Protein AF-A0A3P6RQI9-F1 (afdb_monomer)

Solvent-accessible surface area (backbone atoms only — not comparable to full-atom values): 9177 Å² total; per-residue (Å²): 133,86,87,81,79,84,86,70,78,94,54,75,54,42,55,28,60,80,76,68,47,76,36,48,71,42,71,67,49,45,50,38,55,31,32,72,77,40,69,24,61,29,37,34,33,75,85,80,63,51,72,29,66,40,74,68,55,46,46,51,46,19,56,74,78,32,66,92,48,64,73,53,54,43,82,57,52,40,62,67,46,38,55,54,37,40,44,60,32,54,34,66,63,63,97,56,59,76,71,55,52,53,52,52,50,54,51,50,51,50,51,34,63,76,66,68,45,68,58,41,70,36,92,88,74,69,47,78,35,51,61,40,75,68,52,47,54,58,53,52,68,78,62,84,50,69,64,75,83,85,89,81,135

Foldseek 3Di:
DDDDFDFDDDDQWDAFQVPRDIFGPDPQRLQLVLCVVLVQFAKAAPPPRDGDNGPVVLQVCCCVPPVPCNPRIDGSGPVVSSVVSSCNGWPWDPVDDPVVVVVVLVVLLVVCVVVVPQWDADPPPRDTFGSDPVRVVVVVVVDTTTGYDDDDD

Nearest PDB structures (foldseek):
  1llm-assembly1_D  TM=5.159E-01  e=1.693E-01  Mus musculus

Sequence (153 aa):
MHHYYVFREPGPLLNCALCDNQVLSNDNAIHTHVNQHAEAGGFFCKLCGATETDKYRIYEHMRMKHPNNLELFEDRRDIVKLCNVIQECFPRVCPRAKKDMAKDFDSLLKLICDKKLNEVKCEKCDANVKATKTAMMKHAHSHPVYRQKIEEN

Secondary structure (DSSP, 8-state):
-----------SEEE-TTT--EEESSHHHHHHHHHHHHT---EEETTT--EESSHHHHHHHHHHH-TT-TT-EEE---HHHHHHHHHHHS-B--SS-HHHHHHHHHHHHHHHHHTT-SEEE-TTT--EEESSHHHHHHHHTT---B-------

pLDDT: mean 75.15, std 19.4, range [26.19, 97.12]

InterPro domains:
  IPR013087 Zinc finger C2H2-type [SM00355] (14-37)
  IPR013087 Zinc finger C2H2-type [SM00355] (43-66)
  IPR013087 Zinc finger C2H2-type [SM00355] (120-143)

Radius of gyration: 21.3 Å; Cα contacts (8 Å, |Δi|>4): 168; chains: 1; bounding box: 47×44×54 Å

Mean predicted aligned error: 14.9 Å

Organism: Cylicostephanus goldi (NCBI:txid71465)

Structure (mmCIF, N/CA/C/O backbone):
data_AF-A0A3P6RQI9-F1
#
_entry.id   AF-A0A3P6RQI9-F1
#
loop_
_atom_site.group_PDB
_atom_site.id
_atom_site.type_symbol
_atom_site.label_atom_id
_atom_site.label_alt_id
_atom_site.label_comp_id
_atom_site.label_asym_id
_atom_site.label_entity_id
_atom_site.label_seq_id
_atom_site.pdbx_PDB_ins_code
_atom_site.Cartn_x
_atom_site.Cartn_y
_atom_site.Cartn_z
_atom_site.occupancy
_atom_site.B_iso_or_equiv
_atom_site.auth_seq_id
_atom_site.auth_comp_id
_atom_site.auth_asym_id
_atom_site.auth_atom_id
_atom_site.pdbx_PDB_model_num
ATOM 1 N N . MET A 1 1 ? -8.980 -25.908 23.449 1.00 31.77 1 MET A N 1
ATOM 2 C CA . MET A 1 1 ? -7.732 -25.343 22.897 1.00 31.77 1 MET A CA 1
ATOM 3 C C . MET A 1 1 ? -7.794 -23.837 23.067 1.00 31.77 1 MET A C 1
ATOM 5 O O . MET A 1 1 ? -8.744 -23.227 22.594 1.00 31.77 1 MET A O 1
ATOM 9 N N . HIS A 1 2 ? -6.873 -23.258 23.835 1.00 26.19 2 HIS A N 1
ATOM 10 C CA . HIS A 1 2 ? -6.850 -21.819 24.088 1.00 26.19 2 HIS A CA 1
ATOM 11 C C . HIS A 1 2 ? -5.949 -21.139 23.057 1.00 26.19 2 HIS A C 1
ATOM 13 O O . HIS A 1 2 ? -4.733 -21.305 23.081 1.00 26.19 2 HIS A O 1
ATOM 19 N N . HIS A 1 3 ? -6.558 -20.383 22.147 1.00 29.34 3 HIS A N 1
ATOM 20 C CA . HIS A 1 3 ? -5.847 -19.509 21.224 1.00 29.34 3 HIS A CA 1
ATOM 21 C C . HIS A 1 3 ? -5.469 -18.236 21.982 1.00 29.34 3 HIS A C 1
ATOM 23 O O . HIS A 1 3 ? -6.323 -17.387 22.238 1.00 29.34 3 HIS A O 1
ATOM 29 N N . TYR A 1 4 ? -4.208 -18.123 22.399 1.00 31.70 4 TYR A N 1
ATOM 30 C CA . TYR A 1 4 ? -3.731 -16.914 23.059 1.00 31.70 4 TYR A CA 1
ATOM 31 C C . TYR A 1 4 ? -3.257 -15.888 22.054 1.00 31.70 4 TYR A C 1
ATOM 33 O O . TYR A 1 4 ? -2.719 -16.181 20.987 1.00 31.70 4 TYR A O 1
ATOM 41 N N . TYR A 1 5 ? -3.516 -14.647 22.423 1.00 38.56 5 TYR A N 1
ATOM 42 C CA . TYR A 1 5 ? -3.528 -13.539 21.516 1.00 38.56 5 TYR A CA 1
ATOM 43 C C . TYR A 1 5 ? -2.621 -12.435 22.060 1.00 38.56 5 TYR A C 1
ATOM 45 O O . TYR A 1 5 ? -3.030 -11.667 22.923 1.00 38.56 5 TYR A O 1
ATOM 53 N N . VAL A 1 6 ? -1.370 -12.377 21.588 1.00 39.12 6 VAL A N 1
ATOM 54 C CA . VAL A 1 6 ? -0.393 -11.375 22.047 1.00 39.12 6 VAL A CA 1
ATOM 55 C C . VAL A 1 6 ? -0.644 -10.049 21.327 1.00 39.12 6 VAL A C 1
ATOM 57 O O . VAL A 1 6 ? -0.676 -9.994 20.097 1.00 39.12 6 VAL A O 1
ATOM 60 N N . PHE A 1 7 ? -0.848 -8.987 22.104 1.00 37.91 7 PHE A N 1
ATOM 61 C CA . PHE A 1 7 ? -0.915 -7.605 21.638 1.00 37.91 7 PHE A CA 1
ATOM 62 C C . PHE A 1 7 ? 0.501 -7.021 21.718 1.00 37.91 7 PHE A C 1
ATOM 64 O O . PHE A 1 7 ? 1.026 -6.859 22.815 1.00 37.91 7 PHE A O 1
ATOM 71 N N . ARG A 1 8 ? 1.147 -6.751 20.577 1.00 44.59 8 ARG A N 1
ATOM 72 C CA . ARG A 1 8 ? 2.405 -5.986 20.524 1.00 44.59 8 ARG A CA 1
ATOM 73 C C . ARG A 1 8 ? 2.139 -4.607 19.927 1.00 44.59 8 ARG A C 1
ATOM 75 O O . ARG A 1 8 ? 1.319 -4.477 19.020 1.00 44.59 8 ARG A O 1
ATOM 82 N N . GLU A 1 9 ? 2.814 -3.602 20.478 1.00 45.66 9 GLU A N 1
ATOM 83 C CA . GLU A 1 9 ? 2.817 -2.218 19.991 1.00 45.66 9 GLU A CA 1
ATOM 84 C C . GLU A 1 9 ? 3.259 -2.137 18.513 1.00 45.66 9 GLU A C 1
ATOM 86 O O . GLU A 1 9 ? 3.914 -3.069 18.032 1.00 45.66 9 GLU A O 1
ATOM 91 N N . PRO A 1 10 ? 2.924 -1.057 17.774 1.00 47.53 10 PRO A N 1
ATOM 92 C CA . PRO A 1 10 ? 3.321 -0.896 16.379 1.00 47.53 10 PRO A CA 1
ATOM 93 C C . PRO A 1 10 ? 4.846 -0.768 16.292 1.00 47.53 10 PRO A C 1
ATOM 95 O O . PRO A 1 10 ? 5.416 0.306 16.470 1.00 47.53 10 PRO A O 1
ATOM 98 N N . GLY A 1 11 ? 5.524 -1.887 16.056 1.00 60.47 11 GLY A N 1
ATOM 99 C CA . GLY A 1 11 ? 6.938 -1.891 15.714 1.00 60.47 11 GLY A CA 1
ATOM 100 C C . GLY A 1 11 ? 7.164 -1.325 14.305 1.00 60.47 11 GLY A C 1
ATOM 101 O O . GLY A 1 11 ? 6.227 -1.232 13.511 1.00 60.47 11 GLY A O 1
ATOM 102 N N . PRO A 1 12 ? 8.415 -0.997 13.938 1.00 76.69 12 PRO A N 1
ATOM 103 C CA . PRO A 1 12 ? 8.763 -0.538 12.587 1.00 76.69 12 PRO A CA 1
ATOM 104 C C . PRO A 1 12 ? 8.503 -1.593 11.495 1.00 76.69 12 PRO A C 1
ATOM 106 O O . PRO A 1 12 ? 8.572 -1.278 10.306 1.00 76.69 12 PRO A O 1
ATOM 109 N N . LEU A 1 13 ? 8.212 -2.835 11.890 1.00 81.50 13 LEU A N 1
ATOM 110 C CA . LEU A 1 13 ? 7.979 -3.982 11.025 1.00 81.50 13 LEU A CA 1
ATOM 111 C C . LEU A 1 13 ? 6.592 -4.578 11.290 1.00 81.50 13 LEU A C 1
ATOM 113 O O . LEU A 1 13 ? 6.182 -4.753 12.438 1.00 81.50 13 LEU A O 1
ATOM 117 N N . LEU A 1 14 ? 5.904 -4.917 10.208 1.00 82.31 14 LEU A N 1
ATOM 118 C CA . LEU A 1 14 ? 4.688 -5.709 10.162 1.00 82.31 14 LEU A CA 1
ATOM 119 C C . LEU A 1 14 ? 5.028 -7.069 9.586 1.00 82.31 14 LEU A C 1
ATOM 121 O O . LEU A 1 14 ? 5.795 -7.170 8.637 1.00 82.31 14 LEU A O 1
ATOM 125 N N . ASN A 1 15 ? 4.409 -8.109 10.108 1.00 81.75 15 ASN A N 1
ATOM 126 C CA . ASN A 1 15 ? 4.628 -9.444 9.595 1.00 81.75 15 ASN A CA 1
ATOM 127 C C . ASN A 1 15 ? 3.403 -9.883 8.787 1.00 81.75 15 ASN A C 1
ATOM 129 O O . ASN A 1 15 ? 2.266 -9.676 9.221 1.00 81.75 15 ASN A O 1
ATOM 133 N N . CYS A 1 16 ? 3.635 -10.459 7.613 1.00 85.62 16 CYS A N 1
ATOM 134 C CA . CYS A 1 16 ? 2.579 -10.911 6.720 1.00 85.62 16 CYS A CA 1
ATOM 135 C C . CYS A 1 16 ? 1.954 -12.213 7.225 1.00 85.62 16 CYS A C 1
ATOM 137 O O . CYS A 1 16 ? 2.666 -13.166 7.515 1.00 85.62 16 CYS A O 1
ATOM 139 N N . ALA A 1 17 ? 0.625 -12.288 7.277 1.00 82.62 17 ALA A N 1
ATOM 140 C CA . ALA A 1 17 ? -0.086 -13.505 7.668 1.00 82.62 17 ALA A CA 1
ATOM 141 C C . ALA A 1 17 ? -0.137 -14.589 6.569 1.00 82.62 17 ALA A C 1
ATOM 143 O O . ALA A 1 17 ? -0.504 -15.722 6.866 1.00 82.62 17 ALA A O 1
ATOM 144 N N . LEU A 1 18 ? 0.207 -14.259 5.314 1.00 85.56 18 LEU A N 1
ATOM 145 C CA . LEU A 1 18 ? 0.207 -15.212 4.191 1.00 85.56 18 LEU A CA 1
ATOM 146 C C . LEU A 1 18 ? 1.555 -15.907 3.969 1.00 85.56 18 LEU A C 1
ATOM 148 O O . LEU A 1 18 ? 1.585 -16.991 3.394 1.00 85.56 18 LEU A O 1
ATOM 152 N N . CYS A 1 19 ? 2.667 -15.275 4.350 1.00 86.94 19 CYS A N 1
ATOM 153 C CA . CYS A 1 19 ? 4.010 -15.801 4.077 1.00 86.94 19 CYS A CA 1
ATOM 154 C C . CYS A 1 19 ? 5.030 -15.555 5.196 1.00 86.94 19 CYS A C 1
ATOM 156 O O . CYS A 1 19 ? 6.222 -15.728 4.964 1.00 86.94 19 CYS A O 1
ATOM 158 N N . ASP A 1 20 ? 4.584 -15.086 6.365 1.00 80.06 20 ASP A N 1
ATOM 159 C CA . ASP A 1 20 ? 5.385 -14.829 7.574 1.00 80.06 20 ASP A CA 1
ATOM 160 C C . ASP A 1 20 ? 6.570 -13.858 7.423 1.00 80.06 20 ASP A C 1
ATOM 162 O O . ASP A 1 20 ? 7.289 -13.578 8.383 1.00 80.06 20 ASP A O 1
ATOM 166 N N . ASN A 1 21 ? 6.731 -13.256 6.243 1.00 85.38 21 ASN A N 1
ATOM 167 C CA . ASN A 1 21 ? 7.760 -12.264 5.975 1.00 85.38 21 ASN A CA 1
ATOM 168 C C . ASN A 1 21 ? 7.516 -10.971 6.753 1.00 85.38 21 ASN A C 1
ATOM 170 O O . ASN A 1 21 ? 6.388 -10.480 6.856 1.00 85.38 21 ASN A O 1
ATOM 174 N N . GLN A 1 22 ? 8.607 -10.376 7.232 1.00 86.81 22 GLN A N 1
ATOM 175 C CA . GLN A 1 22 ? 8.586 -9.057 7.854 1.00 86.81 22 GLN A CA 1
ATOM 176 C C . GLN A 1 22 ? 8.719 -7.963 6.793 1.00 86.81 22 GLN A C 1
ATOM 178 O O . GLN A 1 22 ? 9.560 -8.027 5.898 1.00 86.81 22 GLN A O 1
ATOM 183 N N . VAL A 1 23 ? 7.897 -6.931 6.916 1.00 87.56 23 VAL A N 1
ATOM 184 C CA . VAL A 1 23 ? 7.762 -5.818 5.980 1.00 87.56 23 VAL A CA 1
ATOM 185 C C . VAL A 1 23 ? 7.797 -4.526 6.776 1.00 87.56 23 VAL A C 1
ATOM 187 O O . VAL A 1 23 ? 7.217 -4.439 7.852 1.00 87.56 23 VAL A O 1
ATOM 190 N N . LEU A 1 24 ? 8.459 -3.493 6.266 1.00 87.75 24 LEU A N 1
ATOM 191 C CA . LEU A 1 24 ? 8.447 -2.187 6.923 1.00 87.75 24 LEU A CA 1
ATOM 192 C C . LEU A 1 24 ? 7.020 -1.637 7.007 1.00 87.75 24 LEU A C 1
ATOM 194 O O . LEU A 1 24 ? 6.269 -1.691 6.035 1.00 87.75 24 LEU A O 1
ATOM 198 N N . SER A 1 25 ? 6.673 -1.048 8.152 1.00 82.44 25 SER A N 1
ATOM 199 C CA . SER A 1 25 ? 5.381 -0.395 8.390 1.00 82.44 25 SER A CA 1
ATOM 200 C C . SER A 1 25 ? 5.291 0.969 7.685 1.00 82.44 25 SER A C 1
ATOM 202 O O . SER A 1 25 ? 4.999 1.989 8.308 1.00 82.44 25 SER A O 1
ATOM 204 N N . ASN A 1 26 ? 5.580 1.005 6.383 1.00 83.94 26 ASN A N 1
ATOM 205 C CA . ASN A 1 26 ? 5.379 2.161 5.518 1.00 83.94 26 ASN A CA 1
ATOM 206 C C . ASN A 1 26 ? 4.578 1.761 4.274 1.00 83.94 26 ASN A C 1
ATOM 208 O O . ASN A 1 26 ? 4.653 0.620 3.814 1.00 83.94 26 ASN A O 1
ATOM 212 N N . ASP A 1 27 ? 3.829 2.714 3.723 1.00 84.75 27 ASP A N 1
ATOM 213 C CA . ASP A 1 27 ? 2.871 2.448 2.648 1.00 84.75 27 ASP A CA 1
ATOM 214 C C . ASP A 1 27 ? 3.526 1.807 1.421 1.00 84.75 27 ASP A C 1
ATOM 216 O O . ASP A 1 27 ? 2.983 0.861 0.857 1.00 84.75 27 ASP A O 1
ATOM 220 N N . ASN A 1 28 ? 4.712 2.270 1.013 1.00 87.50 28 ASN A N 1
ATOM 221 C CA . ASN A 1 28 ? 5.367 1.738 -0.179 1.00 87.50 28 ASN A CA 1
ATOM 222 C C . ASN A 1 28 ? 5.805 0.278 -0.002 1.00 87.50 28 ASN A C 1
ATOM 224 O O . ASN A 1 28 ? 5.590 -0.536 -0.899 1.00 87.50 28 ASN A O 1
ATOM 228 N N . ALA A 1 29 ? 6.383 -0.064 1.152 1.00 89.00 29 ALA A N 1
ATOM 229 C CA . ALA A 1 29 ? 6.813 -1.423 1.465 1.00 89.00 29 ALA A CA 1
ATOM 230 C C . ALA A 1 29 ? 5.615 -2.373 1.576 1.00 89.00 29 ALA A C 1
ATOM 232 O O . ALA A 1 29 ? 5.638 -3.449 0.983 1.00 89.00 29 ALA A O 1
ATOM 233 N N . ILE A 1 30 ? 4.544 -1.943 2.250 1.00 89.19 30 ILE A N 1
ATOM 234 C CA . ILE A 1 30 ? 3.291 -2.700 2.357 1.00 89.19 30 ILE A CA 1
ATOM 235 C C . ILE A 1 30 ? 2.686 -2.930 0.971 1.00 89.19 30 ILE A C 1
ATOM 237 O O . ILE A 1 30 ? 2.381 -4.067 0.622 1.00 89.19 30 ILE A O 1
ATOM 241 N N . HIS A 1 31 ? 2.541 -1.882 0.155 1.00 89.06 31 HIS A N 1
ATOM 242 C CA . HIS A 1 31 ? 1.963 -2.007 -1.183 1.00 89.06 31 HIS A CA 1
ATOM 243 C C . HIS A 1 31 ? 2.810 -2.883 -2.099 1.00 89.06 31 HIS A C 1
ATOM 245 O O . HIS A 1 31 ? 2.251 -3.712 -2.809 1.00 89.06 31 HIS A O 1
ATOM 251 N N . THR A 1 32 ? 4.134 -2.731 -2.073 1.00 91.50 32 THR A N 1
ATOM 252 C CA . THR A 1 32 ? 5.040 -3.544 -2.896 1.00 91.50 32 THR A CA 1
ATOM 253 C C . THR A 1 32 ? 4.967 -5.011 -2.489 1.00 91.50 32 THR A C 1
ATOM 255 O O . THR A 1 32 ? 4.840 -5.874 -3.352 1.00 91.50 32 THR A O 1
ATOM 258 N N . HIS A 1 33 ? 4.975 -5.292 -1.185 1.00 92.19 33 HIS A N 1
ATOM 259 C CA . HIS A 1 33 ? 4.832 -6.644 -0.659 1.00 92.19 33 HIS A CA 1
ATOM 260 C C . HIS A 1 33 ? 3.490 -7.275 -1.051 1.00 92.19 33 HIS A C 1
ATOM 262 O O . HIS A 1 33 ? 3.448 -8.356 -1.625 1.00 92.19 33 HIS A O 1
ATOM 268 N N . VAL A 1 34 ? 2.381 -6.577 -0.806 1.00 91.44 34 VAL A N 1
ATOM 269 C CA . VAL A 1 34 ? 1.037 -7.067 -1.147 1.00 91.44 34 VAL A CA 1
ATOM 270 C C . VAL A 1 34 ? 0.904 -7.279 -2.649 1.00 91.44 34 VAL A C 1
ATOM 272 O O . VAL A 1 34 ? 0.285 -8.250 -3.077 1.00 91.44 34 VAL A O 1
ATOM 275 N N . ASN A 1 35 ? 1.511 -6.422 -3.469 1.00 92.38 35 ASN A N 1
ATOM 276 C CA . ASN A 1 35 ? 1.483 -6.578 -4.917 1.00 92.38 35 ASN A CA 1
ATOM 277 C C . ASN A 1 35 ? 2.102 -7.909 -5.381 1.00 92.38 35 ASN A C 1
ATOM 279 O O . ASN A 1 35 ? 1.653 -8.443 -6.390 1.00 92.38 35 ASN A O 1
ATOM 283 N N . GLN A 1 36 ? 3.066 -8.470 -4.636 1.00 90.88 36 GLN A N 1
ATOM 284 C CA . GLN A 1 36 ? 3.646 -9.792 -4.923 1.00 90.88 36 GLN A CA 1
ATOM 285 C C . GLN A 1 36 ? 2.633 -10.925 -4.730 1.00 90.88 36 GLN A C 1
ATOM 287 O O . GLN A 1 36 ? 2.702 -11.929 -5.426 1.00 90.88 36 GLN A O 1
ATOM 292 N N . HIS A 1 37 ? 1.681 -10.760 -3.811 1.00 89.88 37 HIS A N 1
ATOM 293 C CA . HIS A 1 37 ? 0.594 -11.714 -3.590 1.00 89.88 37 HIS A CA 1
ATOM 294 C C . HIS A 1 37 ? -0.603 -11.469 -4.516 1.00 89.88 37 HIS A C 1
ATOM 296 O O . HIS A 1 37 ? -1.281 -12.408 -4.917 1.00 89.88 37 HIS A O 1
ATOM 302 N N . ALA A 1 38 ? -0.891 -10.204 -4.827 1.00 88.69 38 ALA A N 1
ATOM 303 C CA . ALA A 1 38 ? -2.071 -9.807 -5.588 1.00 88.69 38 ALA A CA 1
ATOM 304 C C . ALA A 1 38 ? -1.882 -9.875 -7.109 1.00 88.69 38 ALA A C 1
ATOM 306 O O . ALA A 1 38 ? -2.877 -9.830 -7.837 1.00 88.69 38 ALA A O 1
ATOM 307 N N . GLU A 1 39 ? -0.627 -9.875 -7.574 1.00 87.50 39 GLU A N 1
ATOM 308 C CA . GLU A 1 39 ? -0.256 -9.701 -8.984 1.00 87.50 39 GLU A CA 1
ATOM 309 C C . GLU A 1 39 ? -1.034 -8.541 -9.626 1.00 87.50 39 GLU A C 1
ATOM 311 O O . GLU A 1 39 ? -1.545 -8.621 -10.744 1.00 87.50 39 GLU A O 1
ATOM 316 N N . ALA A 1 40 ? -1.185 -7.444 -8.878 1.00 88.00 40 ALA A N 1
ATOM 317 C CA . ALA A 1 40 ? -2.113 -6.380 -9.235 1.00 88.00 40 ALA A CA 1
ATOM 318 C C . ALA A 1 40 ? -1.578 -5.462 -10.344 1.00 88.00 40 ALA A C 1
ATOM 320 O O . ALA A 1 40 ? -2.263 -4.519 -10.710 1.00 88.00 40 ALA A O 1
ATOM 321 N N . GLY A 1 41 ? -0.396 -5.727 -10.903 1.00 89.88 41 GLY A N 1
ATOM 322 C CA . GLY A 1 41 ? 0.240 -4.909 -11.935 1.00 89.88 41 GLY A CA 1
ATOM 323 C C . GLY A 1 41 ? 1.330 -4.003 -11.368 1.00 89.88 41 GLY A C 1
ATOM 324 O O . GLY A 1 41 ? 1.994 -4.340 -10.389 1.00 89.88 41 GLY A O 1
ATOM 325 N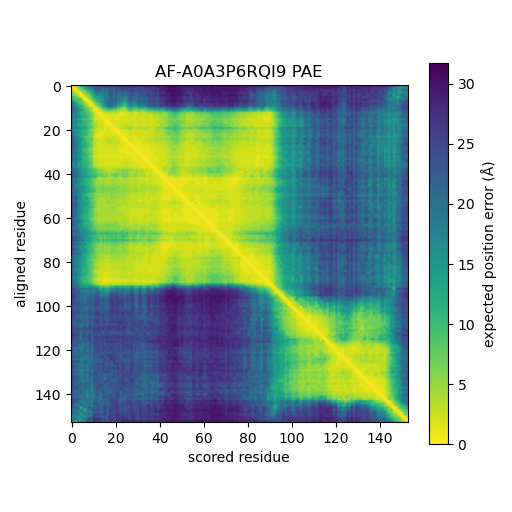 N . GLY A 1 42 ? 1.549 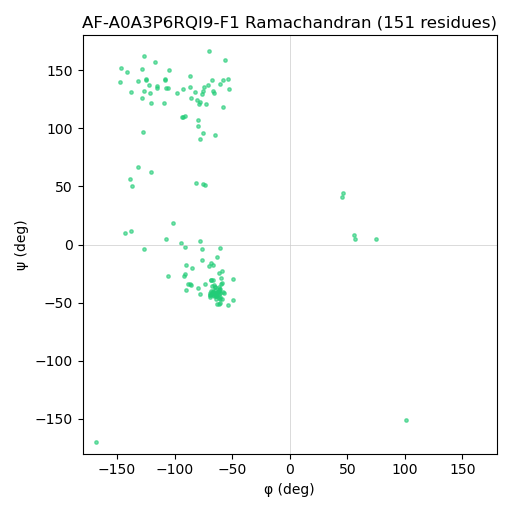-2.852 -12.001 1.00 92.88 42 GLY A N 1
ATOM 326 C CA . GLY A 1 42 ? 2.630 -1.943 -11.631 1.00 92.88 42 GLY A CA 1
ATOM 327 C C . GLY A 1 42 ? 2.518 -0.576 -12.293 1.00 92.88 42 GLY A C 1
ATOM 328 O O . GLY A 1 42 ? 1.511 -0.236 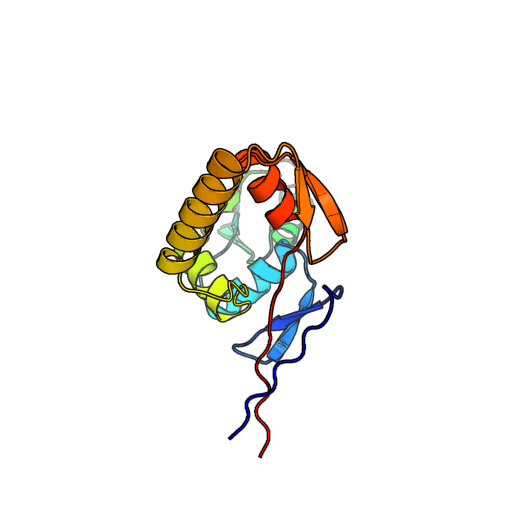-12.915 1.00 92.88 42 GLY A O 1
ATOM 329 N N . PHE A 1 43 ? 3.577 0.204 -12.153 1.00 95.00 43 PHE A N 1
ATOM 330 C CA . PHE A 1 43 ? 3.763 1.485 -12.807 1.00 95.00 43 PHE A CA 1
ATOM 331 C C . PHE A 1 43 ? 4.367 1.280 -14.189 1.00 95.00 43 PHE A C 1
ATOM 333 O O . PHE A 1 43 ? 5.416 0.659 -14.320 1.00 95.00 43 PHE A O 1
ATOM 340 N N . PHE A 1 44 ? 3.720 1.824 -15.211 1.00 96.38 44 PHE A N 1
ATOM 341 C CA . PHE A 1 44 ? 4.096 1.658 -16.606 1.00 96.38 44 PHE A CA 1
ATOM 342 C C . PHE A 1 44 ? 4.673 2.951 -17.180 1.00 96.38 44 PHE A C 1
ATOM 344 O O . PHE A 1 44 ? 3.992 3.973 -17.219 1.00 96.38 44 PHE A O 1
ATOM 351 N N . CYS A 1 45 ? 5.904 2.910 -17.681 1.00 97.06 45 CYS A N 1
ATOM 352 C CA . CYS A 1 45 ? 6.527 4.025 -18.384 1.00 97.06 45 CYS A CA 1
ATOM 353 C C . CYS A 1 45 ? 5.906 4.211 -19.776 1.00 97.06 45 CYS A C 1
ATOM 355 O O . CYS A 1 45 ? 6.001 3.327 -20.628 1.00 97.06 45 CYS A O 1
ATOM 357 N N . LYS A 1 46 ? 5.338 5.390 -20.060 1.00 96.31 46 LYS A N 1
ATOM 358 C CA . LYS A 1 46 ? 4.734 5.689 -21.373 1.00 96.31 46 LYS A CA 1
ATOM 359 C C . LYS A 1 46 ? 5.752 5.825 -22.504 1.00 96.31 46 LYS A C 1
ATOM 361 O O . LYS A 1 46 ? 5.369 5.761 -23.665 1.00 96.31 46 LYS A O 1
ATOM 366 N N . LEU A 1 47 ? 7.024 6.049 -22.172 1.00 94.69 47 LEU A N 1
ATOM 367 C CA . LEU A 1 47 ? 8.075 6.335 -23.149 1.00 94.69 47 LEU A CA 1
ATOM 368 C C . LEU A 1 47 ? 8.769 5.074 -23.663 1.00 94.69 47 LEU A C 1
ATOM 370 O O . LEU A 1 47 ? 9.080 4.996 -24.847 1.00 94.69 47 LEU A O 1
ATOM 374 N N . CYS A 1 48 ? 9.019 4.097 -22.790 1.00 95.50 48 CYS A N 1
ATOM 375 C CA . CYS A 1 48 ? 9.741 2.873 -23.151 1.00 95.50 48 CYS A CA 1
ATOM 376 C C . CYS A 1 48 ? 9.004 1.576 -22.794 1.00 95.50 48 CYS A C 1
ATOM 378 O O . CYS A 1 48 ? 9.496 0.495 -23.104 1.00 95.50 48 CYS A O 1
ATOM 380 N N . GLY A 1 49 ? 7.846 1.660 -22.136 1.00 93.38 49 GLY A N 1
ATOM 381 C CA . GLY A 1 49 ? 7.057 0.496 -21.735 1.00 93.38 49 GLY A CA 1
ATOM 382 C C . GLY A 1 49 ? 7.610 -0.291 -20.545 1.00 93.38 49 GLY A C 1
ATOM 383 O O . GLY A 1 49 ? 7.046 -1.328 -20.196 1.00 93.38 49 GLY A O 1
ATOM 384 N N . ALA A 1 50 ? 8.686 0.182 -19.905 1.00 94.62 50 ALA A N 1
ATOM 385 C CA . ALA A 1 50 ? 9.209 -0.426 -18.684 1.00 94.62 50 ALA A CA 1
ATOM 386 C C . ALA A 1 50 ? 8.138 -0.451 -17.583 1.00 94.62 50 ALA A C 1
ATOM 388 O O . ALA A 1 50 ? 7.362 0.498 -17.444 1.00 94.62 50 ALA A O 1
ATOM 389 N N . THR A 1 51 ? 8.104 -1.538 -16.813 1.00 93.94 51 THR A N 1
ATOM 390 C CA . THR A 1 51 ? 7.144 -1.723 -15.722 1.00 93.94 51 THR A CA 1
ATOM 391 C C . THR A 1 51 ? 7.879 -1.933 -14.408 1.00 93.94 51 THR A C 1
ATOM 393 O O . THR A 1 51 ? 8.756 -2.784 -14.328 1.00 93.94 51 THR A O 1
ATOM 396 N N . GLU A 1 52 ? 7.487 -1.186 -13.382 1.00 94.38 52 GLU A N 1
ATOM 397 C CA . GLU A 1 52 ? 8.045 -1.268 -12.031 1.00 94.38 52 GLU A CA 1
ATOM 398 C C . GLU A 1 52 ? 6.922 -1.521 -11.019 1.00 94.38 52 GLU A C 1
ATOM 400 O O . GLU A 1 52 ? 5.839 -0.955 -11.138 1.00 94.38 52 GLU A O 1
ATOM 405 N N . THR A 1 53 ? 7.144 -2.345 -9.997 1.00 89.94 53 THR A N 1
ATOM 406 C CA . THR A 1 53 ? 6.122 -2.618 -8.960 1.00 89.94 53 THR A CA 1
ATOM 407 C C . THR A 1 53 ? 6.187 -1.653 -7.773 1.00 89.94 53 THR A C 1
ATOM 409 O O . THR A 1 53 ? 5.233 -1.550 -7.005 1.00 89.94 53 THR A O 1
ATOM 412 N N . ASP A 1 54 ? 7.310 -0.950 -7.624 1.00 90.81 54 ASP A N 1
ATOM 413 C CA . ASP A 1 54 ? 7.609 -0.016 -6.537 1.00 90.81 54 ASP A CA 1
ATOM 414 C C . ASP A 1 54 ? 7.555 1.429 -7.057 1.00 90.81 54 ASP A C 1
ATOM 416 O O . ASP A 1 54 ? 8.106 1.756 -8.114 1.00 90.81 54 ASP A O 1
ATOM 420 N N . LYS A 1 55 ? 6.906 2.317 -6.295 1.00 90.50 55 LYS A N 1
ATOM 421 C CA . LYS A 1 55 ? 6.759 3.727 -6.657 1.00 90.50 55 LYS A CA 1
ATOM 422 C C . LYS A 1 55 ? 8.114 4.431 -6.741 1.00 90.50 55 LYS A C 1
ATOM 424 O O . LYS A 1 55 ? 8.333 5.217 -7.656 1.00 90.50 55 LYS A O 1
ATOM 429 N N . TYR A 1 56 ? 9.039 4.165 -5.823 1.00 92.44 56 TYR A N 1
ATOM 430 C CA . TYR A 1 56 ? 10.362 4.795 -5.858 1.00 92.44 56 TYR A CA 1
ATOM 431 C C . TYR A 1 56 ? 11.166 4.355 -7.081 1.00 92.44 56 TYR A C 1
ATOM 433 O O . TYR A 1 56 ? 11.873 5.172 -7.670 1.00 92.44 56 TYR A O 1
ATOM 441 N N . ARG A 1 57 ? 11.006 3.097 -7.507 1.00 94.12 57 ARG A N 1
ATOM 442 C CA . ARG A 1 57 ? 11.698 2.546 -8.679 1.00 94.12 57 ARG A CA 1
ATOM 443 C C . ARG A 1 57 ? 11.256 3.201 -9.980 1.00 94.12 57 ARG A C 1
ATOM 445 O O . ARG A 1 57 ? 12.119 3.536 -10.785 1.00 94.12 57 ARG A O 1
ATOM 452 N N . ILE A 1 58 ? 9.961 3.480 -10.175 1.00 95.06 58 ILE A N 1
ATOM 453 C CA . ILE A 1 58 ? 9.527 4.192 -11.390 1.00 95.06 58 ILE A CA 1
ATOM 454 C C . ILE A 1 58 ? 10.036 5.642 -11.422 1.00 95.06 58 ILE A C 1
ATOM 456 O O . ILE A 1 58 ? 10.438 6.125 -12.479 1.00 95.06 58 ILE A O 1
ATOM 460 N N . TYR A 1 59 ? 10.115 6.327 -10.276 1.00 95.00 59 TYR A N 1
ATOM 461 C CA . TYR A 1 59 ? 10.714 7.667 -10.221 1.00 95.00 59 TYR A CA 1
ATOM 462 C C . TYR A 1 59 ? 12.219 7.643 -10.501 1.00 95.00 59 TYR A C 1
ATOM 464 O O . TYR A 1 59 ? 12.719 8.492 -11.239 1.00 95.00 59 TYR A O 1
ATOM 472 N N . GLU A 1 60 ? 12.946 6.671 -9.947 1.00 95.62 60 GLU A N 1
ATOM 473 C CA . GLU A 1 60 ? 14.365 6.457 -10.248 1.00 95.62 60 GLU A CA 1
ATOM 474 C C . GLU A 1 60 ? 14.573 6.162 -11.739 1.00 95.62 60 GLU A C 1
ATOM 476 O O . GLU A 1 60 ? 15.409 6.797 -12.384 1.00 95.62 60 GLU A O 1
ATOM 481 N N . HIS A 1 61 ? 13.758 5.270 -12.308 1.00 95.94 61 HIS A N 1
ATOM 482 C CA . HIS A 1 61 ? 13.744 4.967 -13.735 1.00 95.94 61 HIS A CA 1
ATOM 483 C C . HIS A 1 61 ? 13.580 6.241 -14.566 1.00 95.94 61 HIS A C 1
ATOM 485 O O . HIS A 1 61 ? 14.397 6.508 -15.449 1.00 95.94 61 HIS A O 1
ATOM 491 N N . MET A 1 62 ? 12.569 7.057 -14.259 1.00 97.12 62 MET A N 1
ATOM 492 C CA . MET A 1 62 ? 12.330 8.294 -14.992 1.00 97.12 62 MET A CA 1
ATOM 493 C C . MET A 1 62 ? 13.490 9.271 -14.842 1.00 97.12 62 MET A C 1
ATOM 495 O O . MET A 1 62 ? 13.956 9.817 -15.834 1.00 97.12 62 MET A O 1
ATOM 499 N N . ARG A 1 63 ? 14.041 9.437 -13.639 1.00 96.56 63 ARG A N 1
ATOM 500 C CA . ARG A 1 63 ? 15.190 10.320 -13.412 1.00 96.56 63 ARG A CA 1
ATOM 501 C C . ARG A 1 63 ? 16.425 9.898 -14.211 1.00 96.56 63 ARG A C 1
ATOM 503 O O . ARG A 1 63 ? 17.146 10.758 -14.707 1.00 96.56 63 ARG A O 1
ATOM 510 N N . MET A 1 64 ? 16.672 8.596 -14.335 1.00 96.44 64 MET A N 1
ATOM 511 C CA . MET A 1 64 ? 17.884 8.059 -14.962 1.00 96.44 64 MET A CA 1
ATOM 512 C C . MET A 1 64 ? 17.757 7.865 -16.477 1.00 96.44 64 MET A C 1
ATOM 514 O O . MET A 1 64 ? 18.744 8.002 -17.197 1.00 96.44 64 MET A O 1
ATOM 518 N N . LYS A 1 65 ? 16.567 7.510 -16.974 1.00 94.56 65 LYS A N 1
ATOM 519 C CA . LYS A 1 65 ? 16.326 7.180 -18.390 1.00 94.56 65 LYS A CA 1
ATOM 520 C C . LYS A 1 65 ? 15.589 8.282 -19.144 1.00 94.56 65 LYS A C 1
ATOM 522 O O . LYS A 1 65 ? 15.765 8.415 -20.353 1.00 94.56 65 LYS A O 1
ATOM 527 N N . HIS A 1 66 ? 14.791 9.080 -18.443 1.00 95.50 66 HIS A N 1
ATOM 528 C CA . HIS A 1 66 ? 13.910 10.094 -19.015 1.00 95.50 66 HIS A CA 1
ATOM 529 C C . HIS A 1 66 ? 13.919 11.391 -18.177 1.00 95.50 66 HIS A C 1
ATOM 531 O O . HIS A 1 66 ? 12.859 11.841 -17.739 1.00 95.50 66 HIS A O 1
ATOM 537 N N . PRO A 1 67 ? 15.090 12.021 -17.942 1.00 92.31 67 PRO A N 1
ATOM 538 C CA . PRO A 1 67 ? 15.250 13.100 -16.956 1.00 92.31 67 PRO A CA 1
ATOM 539 C C . PRO A 1 67 ? 14.348 14.322 -17.194 1.00 92.31 67 PRO A C 1
ATOM 541 O O . PRO A 1 67 ? 14.038 15.045 -16.253 1.00 92.31 67 PRO A O 1
ATOM 544 N N . ASN A 1 68 ? 13.888 14.527 -18.432 1.00 93.56 68 ASN A N 1
ATOM 545 C CA . ASN A 1 68 ? 12.989 15.622 -18.807 1.00 93.56 68 ASN A CA 1
ATOM 546 C C . ASN A 1 68 ? 11.492 15.262 -18.705 1.00 93.56 68 ASN A C 1
ATOM 548 O O . ASN A 1 68 ? 10.651 16.106 -18.983 1.00 93.56 68 ASN A O 1
ATOM 552 N N . ASN A 1 69 ? 11.146 14.022 -18.343 1.00 91.62 69 ASN A N 1
ATOM 553 C CA . ASN A 1 69 ? 9.789 13.471 -18.426 1.00 91.62 69 ASN A CA 1
ATOM 554 C C . ASN A 1 69 ? 9.410 12.659 -17.171 1.00 91.62 69 ASN A C 1
ATOM 556 O O . ASN A 1 69 ? 8.946 11.522 -17.263 1.00 91.62 69 ASN A O 1
ATOM 560 N N . LEU A 1 70 ? 9.616 13.242 -15.987 1.00 90.25 70 LEU A N 1
ATOM 561 C CA . LEU A 1 70 ? 9.530 12.536 -14.700 1.00 90.25 70 LEU A CA 1
ATOM 562 C C . LEU A 1 70 ? 8.155 11.935 -14.364 1.00 90.25 70 LEU A C 1
ATOM 564 O O . LEU A 1 70 ? 8.080 10.973 -13.605 1.00 90.25 70 LEU A O 1
ATOM 568 N N . GLU A 1 71 ? 7.081 12.484 -14.929 1.00 89.56 71 GLU A N 1
ATOM 569 C CA . GLU A 1 71 ? 5.700 12.095 -14.614 1.00 89.56 71 GLU A CA 1
ATOM 570 C C . GLU A 1 71 ? 5.022 11.295 -15.737 1.00 89.56 71 GLU A C 1
ATOM 572 O O . GLU A 1 71 ? 3.843 10.962 -15.638 1.00 89.56 71 GLU A O 1
ATOM 577 N N . LEU A 1 72 ? 5.743 10.943 -16.811 1.00 94.06 72 LEU A N 1
ATOM 578 C CA . LEU A 1 72 ? 5.175 10.199 -17.944 1.00 94.06 72 LEU A CA 1
ATOM 579 C C . LEU A 1 72 ? 5.091 8.685 -17.681 1.00 94.06 72 LEU A C 1
ATOM 581 O O . LEU A 1 72 ? 5.540 7.867 -18.487 1.00 94.06 72 LEU A O 1
ATOM 585 N N . PHE A 1 73 ? 4.473 8.303 -16.564 1.00 95.19 73 PHE A N 1
ATOM 586 C CA . PHE A 1 73 ? 4.093 6.926 -16.251 1.00 95.19 73 PHE A CA 1
ATOM 587 C C . PHE A 1 73 ? 2.606 6.812 -15.896 1.00 95.19 73 PHE A C 1
ATOM 589 O O . PHE A 1 73 ? 1.936 7.795 -15.594 1.00 95.19 73 PHE A O 1
ATOM 596 N N . GLU A 1 74 ? 2.080 5.593 -15.949 1.00 93.94 74 GLU A N 1
ATOM 597 C CA . GLU A 1 74 ? 0.725 5.252 -15.512 1.00 93.94 74 GLU A CA 1
ATOM 598 C C . GLU A 1 74 ? 0.794 4.303 -14.335 1.00 93.94 74 GLU A C 1
ATOM 600 O O . GL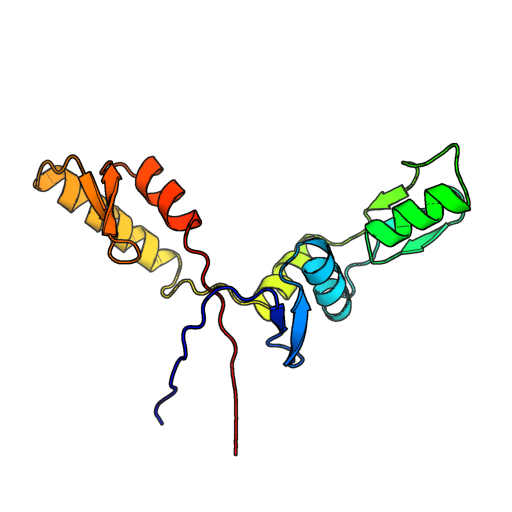U A 1 74 ? 1.539 3.328 -14.368 1.00 93.94 74 GLU A O 1
ATOM 605 N N . ASP A 1 75 ? -0.026 4.541 -13.321 1.00 91.94 75 ASP A N 1
ATOM 606 C CA . ASP A 1 75 ? -0.315 3.520 -12.327 1.00 91.94 75 ASP A CA 1
ATOM 607 C C . ASP A 1 75 ? -1.366 2.564 -12.904 1.00 91.94 75 ASP A C 1
ATOM 609 O O . ASP A 1 75 ? -2.529 2.935 -13.064 1.00 91.94 75 ASP A O 1
ATOM 613 N N . ARG A 1 76 ? -0.947 1.349 -13.268 1.00 93.19 76 ARG A N 1
ATOM 614 C CA . ARG A 1 76 ? -1.832 0.293 -13.783 1.00 93.19 76 ARG A CA 1
ATOM 615 C C . ARG A 1 76 ? -2.163 -0.744 -12.717 1.00 93.19 76 ARG A C 1
ATOM 617 O O . ARG A 1 76 ? -2.543 -1.863 -13.057 1.00 93.19 76 ARG A O 1
ATOM 624 N N . ARG A 1 77 ? -1.976 -0.412 -11.437 1.00 91.19 77 ARG A N 1
ATOM 625 C CA . ARG A 1 77 ? -2.268 -1.342 -10.351 1.00 91.19 77 ARG A CA 1
ATOM 626 C C . ARG A 1 77 ? -3.772 -1.472 -10.124 1.00 91.19 77 ARG A C 1
ATOM 628 O O . ARG A 1 77 ? -4.493 -0.480 -10.039 1.00 91.19 77 ARG A O 1
ATOM 635 N N . ASP A 1 78 ? -4.236 -2.704 -9.954 1.00 91.38 78 ASP A N 1
ATOM 636 C CA . ASP A 1 78 ? -5.594 -3.016 -9.522 1.00 91.38 78 ASP A CA 1
ATOM 637 C C . ASP A 1 78 ? -5.725 -2.744 -8.017 1.00 91.38 78 ASP A C 1
ATOM 639 O O . ASP A 1 78 ? -5.379 -3.561 -7.156 1.00 91.38 78 ASP A O 1
ATOM 643 N N . ILE A 1 79 ? -6.220 -1.546 -7.704 1.00 86.88 79 ILE A N 1
ATOM 644 C CA . ILE A 1 79 ? -6.400 -1.070 -6.329 1.00 86.88 79 ILE A CA 1
ATOM 645 C C . ILE A 1 79 ? -7.349 -1.990 -5.551 1.00 86.88 79 ILE A C 1
ATOM 647 O O . ILE A 1 79 ? -7.144 -2.197 -4.357 1.00 86.88 79 ILE A O 1
ATOM 651 N N . VAL A 1 80 ? -8.356 -2.581 -6.201 1.00 87.75 80 VAL A N 1
ATOM 652 C CA . VAL A 1 80 ? -9.322 -3.461 -5.529 1.00 87.75 80 VAL A CA 1
ATOM 653 C C . VAL A 1 80 ? -8.642 -4.759 -5.104 1.00 87.75 80 VAL A C 1
ATOM 655 O O . VAL A 1 80 ? -8.780 -5.168 -3.949 1.00 87.75 80 VAL A O 1
ATOM 658 N N . LYS A 1 81 ? -7.844 -5.369 -5.989 1.00 88.44 81 LYS A N 1
ATOM 659 C CA . LYS A 1 81 ? -7.031 -6.544 -5.639 1.00 88.44 81 LYS A CA 1
ATOM 660 C C . LYS A 1 81 ? -6.039 -6.237 -4.524 1.00 88.44 81 LYS A C 1
ATOM 662 O O . LYS A 1 81 ? -5.969 -6.999 -3.562 1.00 88.44 81 LYS A O 1
ATOM 667 N N . LEU A 1 82 ? -5.332 -5.107 -4.605 1.00 87.00 82 LEU A N 1
ATOM 668 C CA . LEU A 1 82 ? -4.420 -4.678 -3.542 1.00 87.00 82 LEU A CA 1
ATOM 669 C C . LEU A 1 82 ? -5.150 -4.513 -2.208 1.00 87.00 82 LEU A C 1
ATOM 671 O O . LEU A 1 82 ? -4.675 -5.018 -1.199 1.00 87.00 82 LEU A O 1
ATOM 675 N N . CYS A 1 83 ? -6.308 -3.851 -2.181 1.00 85.12 83 CYS A N 1
ATOM 676 C CA . CYS A 1 83 ? -7.083 -3.666 -0.956 1.00 85.12 83 CYS A CA 1
ATOM 677 C C . CYS A 1 83 ? -7.527 -4.993 -0.337 1.00 85.12 83 CYS A C 1
ATOM 679 O O . CYS A 1 83 ? -7.436 -5.133 0.882 1.00 85.12 83 CYS A O 1
ATOM 681 N N . ASN A 1 84 ? -7.975 -5.949 -1.152 1.00 85.25 84 ASN A N 1
ATOM 682 C CA . ASN A 1 84 ? -8.377 -7.270 -0.675 1.00 85.25 84 ASN A CA 1
ATOM 683 C C . ASN A 1 84 ? -7.186 -8.004 -0.056 1.00 85.25 84 ASN A C 1
ATOM 685 O O . ASN A 1 84 ? -7.244 -8.410 1.099 1.00 85.25 84 ASN A O 1
ATOM 689 N N . VAL A 1 85 ? -6.070 -8.082 -0.781 1.00 87.75 85 VAL A N 1
ATOM 690 C CA . VAL A 1 85 ? -4.874 -8.792 -0.318 1.00 87.75 85 VAL A CA 1
ATOM 691 C C . VAL A 1 85 ? -4.211 -8.086 0.868 1.00 87.75 85 VAL A C 1
ATOM 693 O O . VAL A 1 85 ? -3.692 -8.759 1.748 1.00 87.75 85 VAL A O 1
ATOM 696 N N . ILE A 1 86 ? -4.294 -6.753 0.982 1.00 85.75 86 ILE A N 1
ATOM 697 C CA . ILE A 1 86 ? -3.830 -6.022 2.177 1.00 85.75 86 ILE A CA 1
ATOM 698 C C . ILE A 1 86 ? -4.562 -6.517 3.429 1.00 85.75 86 ILE A C 1
ATOM 700 O O . ILE A 1 86 ? -3.926 -6.647 4.473 1.00 85.75 86 ILE A O 1
ATOM 704 N N . GLN A 1 87 ? -5.873 -6.781 3.351 1.00 83.12 87 GLN A N 1
ATOM 705 C CA . GLN A 1 87 ? -6.622 -7.300 4.502 1.00 83.12 87 GLN A CA 1
ATOM 706 C C . GLN A 1 87 ? -6.222 -8.733 4.862 1.00 83.12 87 GLN A C 1
ATOM 708 O O . GLN A 1 87 ? -6.254 -9.076 6.039 1.00 83.12 87 GLN A O 1
ATOM 713 N N . GLU A 1 88 ? -5.807 -9.535 3.884 1.00 82.94 88 GLU A N 1
ATOM 714 C CA . GLU A 1 88 ? -5.328 -10.901 4.117 1.00 82.94 88 GLU A CA 1
ATOM 715 C C . GLU A 1 88 ? -3.891 -10.921 4.665 1.00 82.94 88 GLU A C 1
ATOM 717 O O . GLU A 1 88 ? -3.599 -11.645 5.612 1.00 82.94 88 GLU A O 1
ATOM 722 N N . CYS A 1 89 ? -2.990 -10.091 4.126 1.00 83.75 89 CYS A N 1
ATOM 723 C CA . CYS A 1 89 ? -1.605 -9.972 4.590 1.00 83.75 89 CYS A CA 1
ATOM 724 C C . CYS A 1 89 ? -1.509 -9.322 5.975 1.00 83.75 89 CYS A C 1
ATOM 726 O O . CYS A 1 89 ? -0.735 -9.774 6.817 1.00 83.75 89 CYS A O 1
ATOM 728 N N . PHE A 1 90 ? -2.275 -8.252 6.203 1.00 83.44 90 PHE A N 1
ATOM 729 C CA . PHE A 1 90 ? -2.222 -7.425 7.411 1.00 83.44 90 PHE A CA 1
ATOM 730 C C . PHE A 1 90 ? -3.633 -7.179 7.967 1.00 83.44 90 PHE A C 1
ATOM 732 O O . PHE A 1 90 ? -4.118 -6.038 7.966 1.00 83.44 90 PHE A O 1
ATOM 739 N N . PRO A 1 91 ? -4.316 -8.229 8.456 1.00 71.00 91 PRO A N 1
ATOM 740 C CA . PRO A 1 91 ? -5.677 -8.112 8.957 1.00 71.00 91 PRO A CA 1
ATOM 741 C C . PRO A 1 91 ? -5.751 -7.085 10.090 1.00 71.00 91 PRO A C 1
ATOM 743 O O . PRO A 1 91 ? -5.116 -7.215 11.144 1.00 71.00 91 PRO A O 1
ATOM 746 N N . ARG A 1 92 ? -6.543 -6.027 9.868 1.00 60.09 92 ARG A N 1
ATOM 747 C CA . ARG A 1 92 ? -6.850 -5.031 10.901 1.00 60.09 92 ARG A CA 1
ATOM 748 C C . ARG A 1 92 ? -7.668 -5.690 12.004 1.00 60.09 92 ARG A C 1
ATOM 750 O O . ARG A 1 92 ? -8.712 -6.286 11.743 1.00 60.09 92 ARG A O 1
ATOM 757 N N . VAL A 1 93 ? -7.261 -5.500 13.256 1.00 52.00 93 VAL A N 1
ATOM 758 C CA . VAL A 1 93 ? -8.041 -5.951 14.410 1.00 52.00 93 VAL A CA 1
ATOM 759 C C . VAL A 1 93 ? -9.184 -4.962 14.637 1.00 52.00 93 VAL A C 1
ATOM 761 O O . VAL A 1 93 ? -9.045 -3.984 15.364 1.00 52.00 93 VAL A O 1
ATOM 764 N N . CYS A 1 94 ? -10.340 -5.200 14.023 1.00 42.22 94 CYS A N 1
ATOM 765 C CA . CYS A 1 94 ? -11.602 -4.762 14.614 1.00 42.22 94 CYS A CA 1
ATOM 766 C C . CYS A 1 94 ? -12.136 -5.951 15.420 1.00 42.22 94 CYS A C 1
ATOM 768 O O . CYS A 1 94 ? -12.535 -6.938 14.808 1.00 42.22 94 CYS A O 1
ATOM 770 N N . PRO A 1 95 ? -12.151 -5.903 16.765 1.00 41.12 95 PRO A N 1
ATOM 771 C CA . PRO A 1 95 ? -12.571 -7.033 17.599 1.00 41.12 95 PRO A CA 1
ATOM 772 C C . PRO A 1 95 ? -14.019 -7.507 17.390 1.00 41.12 95 PRO A C 1
ATOM 774 O O . PRO A 1 95 ? -14.430 -8.465 18.037 1.00 41.12 95 PRO A O 1
ATOM 777 N N . ARG A 1 96 ? -14.821 -6.850 16.542 1.00 43.38 96 ARG A N 1
ATOM 778 C CA . ARG A 1 96 ? -16.222 -7.202 16.289 1.00 43.38 96 ARG A CA 1
ATOM 779 C C . ARG A 1 96 ? -16.616 -6.920 14.841 1.00 43.38 96 ARG A C 1
ATOM 781 O O . ARG A 1 96 ? -16.080 -6.005 14.210 1.00 43.38 96 ARG A O 1
ATOM 788 N N . ALA A 1 97 ? -17.587 -7.681 14.331 1.00 46.62 97 ALA A N 1
ATOM 789 C CA . ALA A 1 97 ? -18.179 -7.454 13.018 1.00 46.62 97 ALA A CA 1
ATOM 790 C C . ALA A 1 97 ? -18.674 -6.000 12.896 1.00 46.62 97 ALA A C 1
ATOM 792 O O . ALA A 1 97 ? -19.216 -5.434 13.847 1.00 46.62 97 ALA A O 1
ATOM 793 N N . LYS A 1 98 ? -18.528 -5.387 11.711 1.00 49.78 98 LYS A N 1
ATOM 794 C CA . LYS A 1 98 ? -18.922 -3.984 11.443 1.00 49.78 98 LYS A CA 1
ATOM 795 C C . LYS A 1 98 ? -20.355 -3.649 11.907 1.00 49.78 98 LYS A C 1
ATOM 797 O O . LYS A 1 98 ? -20.625 -2.510 12.275 1.00 49.78 98 LYS A O 1
ATOM 802 N N . LYS A 1 99 ? -21.258 -4.639 11.912 1.00 47.16 99 LYS A N 1
ATOM 803 C CA . LYS A 1 99 ? -22.659 -4.512 12.348 1.00 47.16 99 LYS A CA 1
ATOM 804 C C . LYS A 1 99 ? -22.814 -4.390 13.870 1.00 47.16 99 LYS A C 1
ATOM 806 O O . LYS A 1 99 ? -23.700 -3.669 14.318 1.00 47.16 99 LYS A O 1
ATOM 811 N N . ASP A 1 100 ? -21.953 -5.047 14.643 1.00 50.06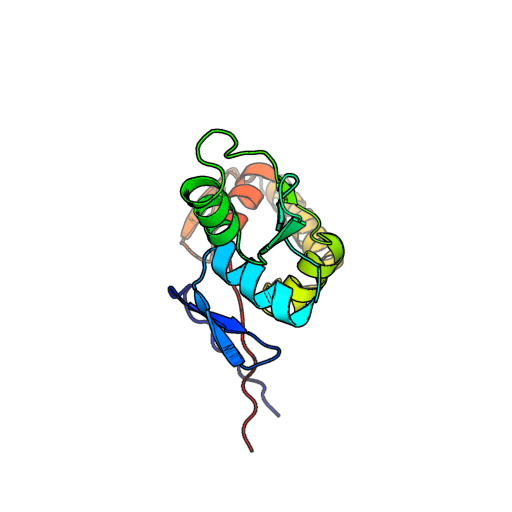 100 ASP A N 1
ATOM 812 C CA . ASP A 1 100 ? -21.978 -5.004 16.109 1.00 50.06 100 ASP A CA 1
ATOM 813 C C . ASP A 1 100 ? -21.324 -3.722 16.631 1.00 50.06 100 ASP A C 1
ATOM 815 O O . ASP A 1 100 ? -21.876 -3.076 17.513 1.00 50.06 100 ASP A O 1
ATOM 819 N N . MET A 1 101 ? -20.242 -3.252 15.992 1.00 54.88 101 MET A N 1
ATOM 820 C CA . MET A 1 101 ? -19.648 -1.949 16.330 1.00 54.88 101 MET A CA 1
ATOM 821 C C . MET A 1 101 ? -20.605 -0.775 16.099 1.00 54.88 101 MET A C 1
ATOM 823 O O . MET A 1 101 ? -20.621 0.160 16.893 1.00 54.88 101 MET A O 1
ATOM 827 N N . ALA A 1 102 ? -21.412 -0.807 15.034 1.00 58.62 102 ALA A N 1
ATOM 828 C CA . ALA A 1 102 ? -22.406 0.238 14.784 1.00 58.62 102 ALA A CA 1
ATOM 829 C C . ALA A 1 102 ? -23.478 0.278 15.889 1.00 58.62 102 ALA A C 1
ATOM 831 O O . ALA A 1 102 ? -23.795 1.351 16.395 1.00 58.62 102 ALA A O 1
ATOM 832 N N . LYS A 1 103 ? -23.969 -0.894 16.321 1.00 60.62 103 LYS A N 1
ATOM 833 C CA . LYS A 1 103 ? -24.943 -1.016 17.418 1.00 60.62 103 LYS A CA 1
ATOM 834 C C . LYS A 1 103 ? -24.370 -0.602 18.774 1.00 60.62 103 LYS A C 1
ATOM 836 O O . LYS A 1 103 ? -25.056 0.084 19.531 1.00 60.62 103 LYS A O 1
ATOM 841 N N . ASP A 1 104 ? -23.132 -0.991 19.073 1.00 62.78 104 ASP A N 1
ATOM 842 C CA . ASP A 1 104 ? -22.433 -0.600 20.303 1.00 62.78 104 ASP A CA 1
ATOM 843 C C . ASP A 1 104 ? -22.232 0.920 20.347 1.00 62.78 104 ASP A C 1
ATOM 845 O O . ASP A 1 104 ? -22.445 1.557 21.378 1.00 62.78 104 ASP A O 1
ATOM 849 N N . PHE A 1 105 ? -21.890 1.525 19.207 1.00 68.44 105 PHE A N 1
ATOM 850 C CA . PHE A 1 105 ? -21.696 2.966 19.100 1.00 68.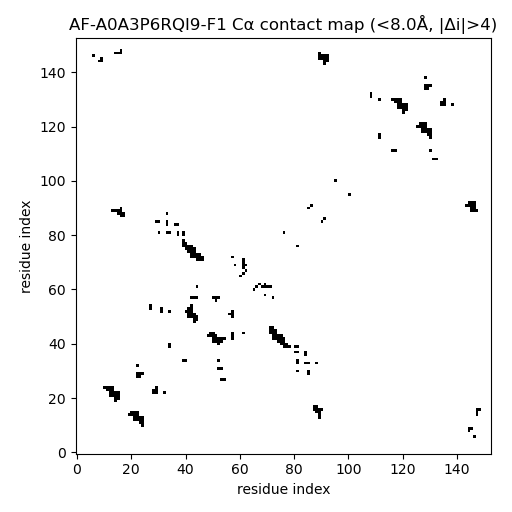44 105 PHE A CA 1
ATOM 851 C C . PHE A 1 105 ? -23.007 3.744 19.248 1.00 68.44 105 PHE A C 1
ATOM 853 O O . PHE A 1 105 ? -23.046 4.750 19.953 1.00 68.44 105 PHE A O 1
ATOM 860 N N . ASP A 1 106 ? -24.094 3.271 18.636 1.00 69.69 106 ASP A N 1
ATOM 861 C CA . ASP A 1 106 ? -25.418 3.879 18.794 1.00 69.69 106 ASP A CA 1
ATOM 862 C C . ASP A 1 106 ? -25.924 3.750 20.242 1.00 69.69 106 ASP A C 1
ATOM 864 O O . ASP A 1 106 ? -26.499 4.692 20.793 1.00 69.69 106 ASP A O 1
ATOM 868 N N . SER A 1 107 ? -25.631 2.626 20.903 1.00 71.50 107 SER A N 1
ATOM 869 C CA . SER A 1 107 ? -25.939 2.413 22.323 1.00 71.50 107 SER A CA 1
ATOM 870 C C . SER A 1 107 ? -25.117 3.335 23.232 1.00 71.50 107 SER A C 1
ATOM 872 O O . SER A 1 107 ? -25.654 3.908 24.181 1.00 71.50 107 SER A O 1
ATOM 874 N N . LEU A 1 108 ? -23.832 3.542 22.920 1.00 68.06 108 LEU A N 1
ATOM 875 C CA . LEU A 1 108 ? -22.952 4.475 23.624 1.00 68.06 108 LEU A CA 1
ATOM 876 C C . LEU A 1 108 ? -23.427 5.926 23.472 1.00 68.06 108 LEU A C 1
ATOM 878 O O . LEU A 1 108 ? -23.474 6.661 24.456 1.00 68.06 108 LEU A O 1
ATOM 882 N N . LEU A 1 109 ? -23.826 6.339 22.267 1.00 70.06 109 LEU A N 1
ATOM 883 C CA . LEU A 1 109 ? -24.394 7.670 22.035 1.00 70.06 109 LEU A CA 1
ATOM 884 C C . LEU A 1 109 ? -25.688 7.881 22.824 1.00 70.06 109 LEU A C 1
ATOM 886 O O . LEU A 1 109 ? -25.877 8.949 23.402 1.00 70.06 109 LEU A O 1
ATOM 890 N N . LYS A 1 110 ? -26.545 6.857 22.901 1.00 72.38 110 LYS A N 1
ATOM 891 C CA . LYS A 1 110 ? -27.769 6.899 23.707 1.00 72.38 110 LYS A CA 1
ATOM 892 C C . LYS A 1 110 ? -27.457 7.095 25.195 1.00 72.38 110 LYS A C 1
ATOM 894 O O . LYS A 1 110 ? -28.014 7.989 25.818 1.00 72.38 110 LYS A O 1
ATOM 899 N N . LEU A 1 111 ? -26.485 6.354 25.732 1.00 70.69 111 LEU A N 1
ATOM 900 C CA . LEU A 1 111 ? -25.997 6.513 27.110 1.00 70.69 111 LEU A CA 1
ATOM 901 C C . LEU A 1 111 ? -25.404 7.904 27.381 1.00 70.69 111 LEU A C 1
ATOM 903 O O . LEU A 1 111 ? -25.621 8.459 28.457 1.00 70.69 111 LEU A O 1
ATOM 907 N N . ILE A 1 112 ? -24.666 8.470 26.424 1.00 68.88 112 ILE A N 1
ATOM 908 C CA . ILE A 1 112 ? -24.109 9.827 26.516 1.00 68.88 112 ILE A CA 1
ATOM 909 C C . ILE A 1 112 ? -25.233 10.870 26.580 1.00 68.88 112 ILE A C 1
ATOM 911 O O . ILE A 1 112 ? -25.174 11.769 27.422 1.00 68.88 112 ILE A O 1
ATOM 915 N N . CYS A 1 113 ? -26.265 10.733 25.739 1.00 69.44 113 CYS A N 1
ATOM 916 C CA . CYS A 1 113 ? -27.443 11.602 25.750 1.00 69.44 113 CYS A CA 1
ATOM 917 C C . CYS A 1 113 ? -28.237 11.479 27.058 1.00 69.44 113 CYS A C 1
ATOM 919 O O . CYS A 1 113 ? -28.552 12.499 27.670 1.00 69.44 113 CYS A O 1
ATOM 921 N N . ASP A 1 114 ? -28.497 10.253 27.516 1.00 74.62 114 ASP A N 1
ATOM 922 C CA . ASP A 1 114 ? -29.274 9.977 28.730 1.00 74.62 114 ASP A CA 1
ATOM 923 C C . ASP A 1 114 ? -28.561 10.487 29.994 1.00 74.62 114 ASP A C 1
ATOM 925 O O . ASP A 1 114 ? -29.197 11.007 30.912 1.00 74.62 114 ASP A O 1
ATOM 929 N N . LYS A 1 115 ? -27.225 10.390 30.038 1.00 73.44 115 LYS A N 1
ATOM 930 C CA . LYS A 1 115 ? -26.401 10.826 31.179 1.00 73.44 115 LYS A CA 1
ATOM 931 C C . LYS A 1 115 ? -25.853 12.255 31.057 1.00 73.44 115 LYS A C 1
ATOM 933 O O . LYS A 1 115 ? -25.130 12.683 31.953 1.00 73.44 115 LYS A O 1
ATOM 938 N N . LYS A 1 116 ? -26.174 12.990 29.981 1.00 78.44 116 LYS A N 1
ATOM 939 C CA . LYS A 1 116 ? -25.652 14.342 29.675 1.00 78.44 116 LYS A CA 1
ATOM 940 C C . LYS A 1 116 ? -24.129 14.454 29.855 1.00 78.44 116 LYS A C 1
ATOM 942 O O . LYS A 1 116 ? -23.625 15.406 30.450 1.00 78.44 116 LYS A O 1
ATOM 947 N N . LEU A 1 117 ? -23.395 13.454 29.368 1.00 73.50 117 LEU A N 1
ATOM 948 C CA . LEU A 1 117 ? -21.935 13.446 29.449 1.00 73.50 117 LEU A CA 1
ATOM 949 C C . LEU A 1 117 ? -21.360 14.405 28.404 1.00 73.50 117 LEU A C 1
ATOM 951 O O . LEU A 1 117 ? -21.698 14.313 27.228 1.00 73.50 117 LEU A O 1
ATOM 955 N N . ASN A 1 118 ? -20.465 15.298 28.825 1.00 75.56 118 ASN A N 1
ATOM 956 C CA . ASN A 1 118 ? -19.758 16.205 27.913 1.00 75.56 118 ASN A CA 1
ATOM 957 C C . ASN A 1 118 ? -18.435 15.600 27.411 1.00 75.56 118 ASN A C 1
ATOM 959 O O . ASN A 1 118 ? -17.972 15.929 26.315 1.00 75.56 118 ASN A O 1
ATOM 963 N N . GLU A 1 119 ? -17.846 14.680 28.182 1.00 78.81 119 GLU A N 1
ATOM 964 C CA . GLU A 1 119 ? -16.564 14.030 27.900 1.00 78.81 119 GLU A CA 1
ATOM 965 C C . GLU A 1 119 ? -16.601 12.546 28.294 1.00 78.81 119 GLU A C 1
ATOM 967 O O . GLU A 1 119 ? -17.310 12.151 29.220 1.00 78.81 119 GLU A O 1
ATOM 972 N N . VAL A 1 120 ? -15.848 11.725 27.564 1.00 78.25 120 VAL A N 1
ATOM 973 C CA . VAL A 1 120 ? -15.685 10.283 27.771 1.00 78.25 120 VAL A CA 1
ATOM 974 C C . VAL A 1 120 ? -14.194 9.986 27.858 1.00 78.25 120 VAL A C 1
ATOM 976 O O . VAL A 1 120 ? -13.413 10.432 27.017 1.00 78.25 120 VAL A O 1
ATOM 979 N N . LYS A 1 121 ? -13.797 9.222 28.873 1.00 76.69 121 LYS A N 1
ATOM 980 C CA . LYS A 1 121 ? -12.408 8.814 29.075 1.00 76.69 121 LYS A CA 1
ATOM 981 C C . LYS A 1 121 ? -12.080 7.606 28.196 1.00 76.69 121 LYS A C 1
ATOM 983 O O . LYS A 1 121 ? -12.832 6.635 28.173 1.00 76.69 121 LYS A O 1
ATOM 988 N N . CYS A 1 122 ? -10.972 7.661 27.463 1.00 72.56 122 CYS A N 1
ATOM 989 C CA . CYS A 1 122 ? -10.517 6.547 26.640 1.00 72.56 122 CYS A CA 1
ATOM 990 C C . CYS A 1 122 ? -9.842 5.478 27.500 1.00 72.56 122 CYS A C 1
ATOM 992 O O . CYS A 1 122 ? -8.825 5.749 28.124 1.00 72.56 122 CYS A O 1
ATOM 994 N N . GLU A 1 123 ? -10.333 4.242 27.463 1.00 64.50 123 GLU A N 1
ATOM 995 C CA . GLU A 1 123 ? -9.741 3.130 28.223 1.00 64.50 123 GLU A CA 1
ATOM 996 C C . GLU A 1 123 ? -8.335 2.729 27.740 1.00 64.50 123 GLU A C 1
ATOM 998 O O . GLU A 1 123 ? -7.605 2.069 28.469 1.00 64.50 123 GLU A O 1
ATOM 1003 N N . LYS A 1 124 ? -7.932 3.117 26.518 1.00 70.88 124 LYS A N 1
ATOM 1004 C CA . LYS A 1 124 ? -6.615 2.760 25.957 1.00 70.88 124 LYS A CA 1
ATOM 1005 C C . LYS A 1 124 ? -5.488 3.716 26.338 1.00 70.88 124 LYS A C 1
ATOM 1007 O O . LYS A 1 124 ? -4.345 3.290 26.423 1.00 70.88 124 LYS A O 1
ATOM 1012 N N . CYS A 1 125 ? -5.782 5.005 26.485 1.00 73.88 125 CYS A N 1
ATOM 1013 C CA . CYS A 1 125 ? -4.759 6.032 26.709 1.00 73.88 125 CYS A CA 1
ATOM 1014 C C . CYS A 1 125 ? -5.156 7.064 27.769 1.00 73.88 125 CYS A C 1
ATOM 1016 O O . CYS A 1 125 ? -4.549 8.128 27.837 1.00 73.88 125 CYS A O 1
ATOM 1018 N N . ASP A 1 126 ? -6.225 6.793 28.521 1.00 75.88 126 ASP A N 1
ATOM 1019 C CA . ASP A 1 126 ? -6.785 7.627 29.590 1.00 75.88 126 ASP A CA 1
ATOM 1020 C C . ASP A 1 126 ? -7.158 9.070 29.203 1.00 75.88 126 ASP A C 1
ATOM 1022 O O . ASP A 1 126 ? -7.545 9.868 30.058 1.00 75.88 126 ASP A O 1
ATOM 1026 N N . ALA A 1 127 ? -7.106 9.406 27.913 1.00 75.56 127 ALA A N 1
ATOM 1027 C CA . ALA A 1 127 ? -7.415 10.736 27.413 1.00 75.56 127 ALA A CA 1
ATOM 1028 C C . ALA A 1 127 ? -8.916 11.030 27.514 1.00 75.56 127 ALA A C 1
ATOM 1030 O O . ALA A 1 127 ? -9.749 10.200 27.141 1.00 75.56 127 ALA A O 1
ATOM 1031 N N . ASN A 1 128 ? -9.259 12.241 27.955 1.00 80.69 128 ASN A N 1
ATOM 1032 C CA . ASN A 1 128 ? -10.631 12.738 27.909 1.00 80.69 128 ASN A CA 1
ATOM 1033 C C . ASN A 1 128 ? -10.956 13.209 26.492 1.00 80.69 128 ASN A C 1
ATOM 1035 O O . ASN A 1 128 ? -10.301 14.091 25.935 1.00 80.69 128 ASN A O 1
ATOM 1039 N N . VAL A 1 129 ? -11.975 12.602 25.896 1.00 79.75 129 VAL A N 1
ATOM 1040 C CA . VAL A 1 129 ? -12.441 12.902 24.546 1.00 79.75 129 VAL A CA 1
ATOM 1041 C C . VAL A 1 129 ? -13.846 13.466 24.641 1.00 79.75 129 VAL A C 1
ATOM 1043 O O . VAL A 1 129 ? -14.695 12.917 25.338 1.00 79.75 129 VAL A O 1
ATOM 1046 N N . LYS A 1 130 ? -14.129 14.551 23.915 1.00 81.44 130 LYS A N 1
ATOM 1047 C CA . LYS A 1 130 ? -15.488 15.109 23.849 1.00 81.44 130 LYS A CA 1
ATOM 1048 C C . LYS A 1 130 ? -16.483 14.022 23.454 1.00 81.44 130 LYS A C 1
ATOM 1050 O O . LYS A 1 130 ? -16.247 13.309 22.476 1.00 81.44 130 LYS A O 1
ATOM 1055 N N . ALA A 1 131 ? -17.606 13.956 24.164 1.00 79.50 131 ALA A N 1
ATOM 1056 C CA . ALA A 1 131 ? -18.651 12.944 24.013 1.00 79.50 131 ALA A CA 1
ATOM 1057 C C . ALA A 1 131 ? -19.495 13.154 22.735 1.00 79.50 131 ALA A C 1
ATOM 1059 O O . ALA A 1 131 ? -20.718 13.235 22.752 1.00 79.50 131 ALA A O 1
ATOM 1060 N N . THR A 1 132 ? -18.823 13.291 21.593 1.00 75.88 132 THR A N 1
ATOM 1061 C CA . THR A 1 132 ? -19.420 13.494 20.273 1.00 75.88 132 THR A CA 1
ATOM 1062 C C . THR A 1 132 ? -18.910 12.424 19.322 1.00 75.88 132 THR A C 1
ATOM 1064 O O . THR A 1 132 ? -17.732 12.058 19.351 1.00 75.88 132 THR A O 1
ATOM 1067 N N . LYS A 1 133 ? -19.788 11.949 18.431 1.00 70.12 133 LYS A N 1
ATOM 1068 C CA . LYS A 1 133 ? -19.477 10.898 17.450 1.00 70.12 133 LYS A 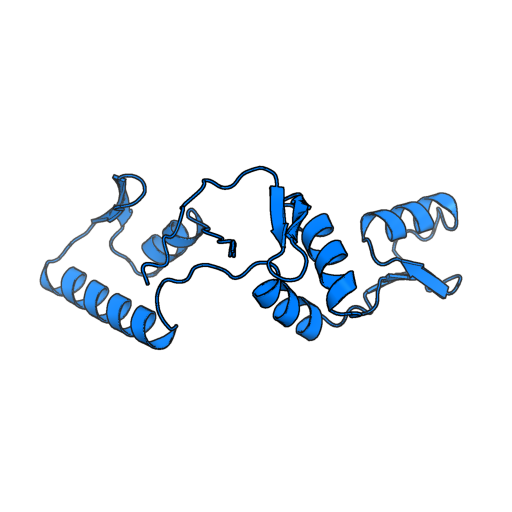CA 1
ATOM 1069 C C . LYS A 1 133 ? -18.177 11.174 16.689 1.00 70.12 133 LYS A C 1
ATOM 1071 O O . LYS A 1 133 ? -17.305 10.315 16.594 1.00 70.12 133 LYS A O 1
ATOM 1076 N N . THR A 1 134 ? -18.033 12.398 16.195 1.00 73.31 134 THR A N 1
ATOM 1077 C CA . THR A 1 134 ? -16.891 12.823 15.383 1.00 73.31 134 THR A CA 1
ATOM 1078 C C . THR A 1 134 ? -15.583 12.858 16.174 1.00 73.31 134 THR A C 1
ATOM 1080 O O . THR A 1 134 ? -14.559 12.418 15.656 1.00 73.31 134 THR A O 1
ATOM 1083 N N . ALA A 1 135 ? -15.591 13.357 17.415 1.00 77.19 135 ALA A N 1
ATOM 1084 C CA . ALA A 1 135 ? -14.380 13.430 18.234 1.00 77.19 135 ALA A CA 1
ATOM 1085 C C . ALA A 1 135 ? -13.898 12.035 18.655 1.00 77.19 135 ALA A C 1
ATOM 1087 O O . ALA A 1 135 ? -12.714 11.734 18.520 1.00 77.19 135 ALA A O 1
ATOM 1088 N N . MET A 1 136 ? -14.822 11.162 19.069 1.00 73.44 136 MET A N 1
ATOM 1089 C CA . MET A 1 136 ? -14.507 9.781 19.442 1.00 73.44 136 MET A CA 1
ATOM 1090 C C . MET A 1 136 ? -13.968 8.977 18.253 1.00 73.44 136 MET A C 1
ATOM 1092 O O . MET A 1 136 ? -12.977 8.269 18.393 1.00 73.44 136 MET A O 1
ATOM 1096 N N . MET A 1 137 ? -14.553 9.132 17.059 1.00 71.75 137 MET A N 1
ATOM 1097 C CA . MET A 1 137 ? -14.096 8.425 15.857 1.00 71.75 137 MET A CA 1
ATOM 1098 C C . MET A 1 137 ? -12.721 8.909 15.376 1.00 71.75 137 MET A C 1
ATOM 1100 O O . MET A 1 137 ? -11.879 8.106 14.981 1.00 71.75 137 MET A O 1
ATOM 1104 N N . LYS A 1 138 ? -12.458 10.221 15.422 1.00 74.50 138 LYS A N 1
ATOM 1105 C CA . LYS A 1 138 ? -11.124 10.768 15.121 1.00 74.50 138 LYS A CA 1
ATOM 1106 C C . LYS A 1 138 ? -10.080 10.247 16.104 1.00 74.50 138 LYS A C 1
ATOM 1108 O O . LYS A 1 138 ? -9.004 9.849 15.678 1.00 74.50 138 LYS A O 1
ATOM 1113 N N . HIS A 1 139 ? -10.425 10.199 17.388 1.00 71.75 139 HIS A N 1
ATOM 1114 C CA . HIS A 1 139 ? -9.559 9.636 18.415 1.00 71.75 139 HIS A CA 1
ATOM 1115 C C . HIS A 1 139 ? -9.328 8.128 18.226 1.00 71.75 139 HIS A C 1
ATOM 1117 O O . HIS A 1 139 ? -8.210 7.661 18.362 1.00 71.75 139 HIS A O 1
ATOM 1123 N N . ALA A 1 140 ? -10.337 7.347 17.833 1.00 66.44 140 ALA A N 1
ATOM 1124 C CA . ALA A 1 140 ? -10.173 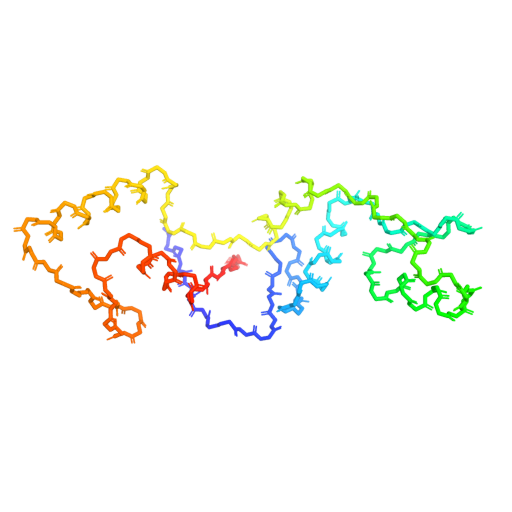5.908 17.610 1.00 66.44 140 ALA A CA 1
ATOM 1125 C C . ALA A 1 140 ? -9.105 5.576 16.546 1.00 66.44 140 ALA A C 1
ATOM 1127 O O . ALA A 1 140 ? -8.385 4.588 16.686 1.00 66.44 140 ALA A O 1
ATOM 1128 N N . HIS A 1 141 ? -8.952 6.421 15.519 1.00 68.94 141 HIS A N 1
ATOM 1129 C CA . HIS A 1 141 ? -7.912 6.262 14.497 1.00 68.94 141 HIS A CA 1
ATOM 1130 C C . HIS A 1 141 ? -6.484 6.489 15.018 1.00 68.94 141 HIS A C 1
ATOM 1132 O O . HIS A 1 141 ? -5.544 6.060 14.352 1.00 68.94 141 HIS A O 1
ATOM 1138 N N . SER A 1 142 ? -6.297 7.104 16.195 1.00 66.81 142 SER A N 1
ATOM 1139 C CA . SER A 1 142 ? -4.974 7.207 16.826 1.00 66.81 142 SER A CA 1
ATOM 1140 C C . SER A 1 142 ? -4.516 5.900 17.478 1.00 66.81 142 SER A C 1
ATOM 1142 O O . SER A 1 142 ? -3.387 5.837 17.951 1.00 66.81 142 SER A O 1
ATOM 1144 N N . HIS A 1 143 ? -5.357 4.854 17.483 1.00 67.19 143 HIS A N 1
ATOM 1145 C CA . HIS A 1 143 ? -5.051 3.535 18.053 1.00 67.19 143 HIS A CA 1
ATOM 1146 C C . HIS A 1 143 ? -5.131 2.390 17.016 1.00 67.19 143 HIS A C 1
ATOM 1148 O O . HIS A 1 143 ? -5.977 1.500 17.176 1.00 67.19 143 HIS A O 1
ATOM 1154 N N . PRO A 1 144 ? -4.304 2.362 15.948 1.00 54.62 144 PRO A N 1
ATOM 1155 C CA . PRO A 1 144 ? -4.276 1.237 15.009 1.00 54.62 144 PRO A CA 1
ATOM 1156 C C . PRO A 1 144 ? -3.734 -0.035 15.688 1.00 54.62 144 PRO A C 1
ATOM 1158 O O . PRO A 1 144 ? -2.693 0.011 16.335 1.00 54.62 144 PRO A O 1
ATOM 1161 N N . VAL A 1 145 ? -4.414 -1.178 15.528 1.00 49.31 145 VAL A N 1
ATOM 1162 C CA . VAL A 1 145 ? -3.976 -2.484 16.068 1.00 49.31 145 VAL A CA 1
ATOM 1163 C C . VAL A 1 145 ? -3.975 -3.532 14.942 1.00 49.31 145 VAL A C 1
ATOM 1165 O O . VAL A 1 145 ? -5.002 -3.725 14.285 1.00 49.31 145 VAL A O 1
ATOM 1168 N N . TYR A 1 146 ? -2.843 -4.215 14.730 1.00 41.03 146 TYR A N 1
ATOM 1169 C CA . TYR A 1 146 ? -2.650 -5.323 13.771 1.00 41.03 146 TYR A CA 1
ATOM 1170 C C . TYR A 1 146 ? -2.284 -6.620 14.511 1.00 41.03 146 TYR A C 1
ATOM 1172 O O . TYR A 1 146 ? -1.799 -6.554 15.642 1.00 41.03 146 TYR A O 1
ATOM 1180 N N . ARG A 1 147 ? -2.518 -7.803 13.914 1.00 44.41 147 ARG A N 1
ATOM 1181 C CA . ARG A 1 147 ? -2.235 -9.087 14.580 1.00 44.41 147 ARG A CA 1
ATOM 1182 C C . ARG A 1 147 ? -1.801 -10.205 13.643 1.00 44.41 147 ARG A C 1
ATOM 1184 O O . ARG A 1 147 ? -2.390 -10.383 12.586 1.00 44.41 147 ARG A O 1
ATOM 1191 N N . GLN A 1 148 ? -0.822 -10.980 14.105 1.00 36.66 148 GLN A N 1
ATOM 1192 C CA . GLN A 1 148 ? -0.279 -12.157 13.432 1.00 36.66 148 GLN A CA 1
ATOM 1193 C C . GLN A 1 148 ? -0.763 -13.463 14.0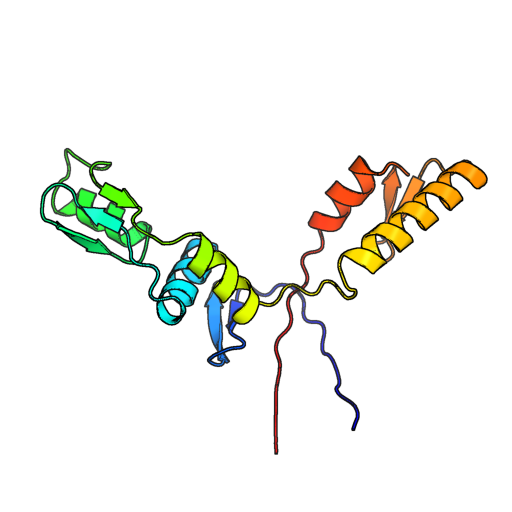83 1.00 36.66 148 GLN A C 1
ATOM 1195 O O . GLN A 1 148 ? -1.019 -13.506 15.293 1.00 36.66 148 GLN A O 1
ATOM 1200 N N . LYS A 1 149 ? -0.869 -14.520 13.273 1.00 29.52 149 LYS A N 1
ATOM 1201 C CA . LYS A 1 149 ? -1.119 -15.911 13.676 1.00 29.52 149 LYS A CA 1
ATOM 1202 C C . LYS A 1 149 ? 0.244 -16.601 13.839 1.00 29.52 149 LYS A C 1
ATOM 1204 O O . LYS A 1 149 ? 1.090 -16.427 12.976 1.00 29.52 149 LYS A O 1
ATOM 1209 N N . ILE A 1 150 ? 0.461 -17.345 14.923 1.00 32.06 150 ILE A N 1
ATOM 1210 C CA . ILE A 1 150 ? 1.570 -18.308 15.026 1.00 32.06 150 ILE A CA 1
ATOM 1211 C C . ILE A 1 150 ? 0.917 -19.666 15.282 1.00 32.06 150 ILE A C 1
ATOM 1213 O O . ILE A 1 150 ? 0.140 -19.801 16.230 1.00 32.06 150 ILE A O 1
ATOM 1217 N N . GLU A 1 151 ? 1.174 -20.628 14.401 1.00 28.20 151 GLU A N 1
ATOM 1218 C CA . GLU A 1 151 ? 0.919 -22.050 14.635 1.00 28.20 151 GLU A CA 1
ATOM 1219 C C . GLU A 1 151 ? 2.238 -22.690 15.069 1.00 28.20 151 GLU A C 1
ATOM 1221 O O . GLU A 1 151 ? 3.240 -22.503 14.388 1.00 28.20 151 GLU A O 1
ATOM 1226 N N . GLU A 1 152 ? 2.243 -23.461 16.157 1.00 28.17 152 GLU A N 1
ATOM 1227 C CA . GLU A 1 152 ? 3.284 -24.470 16.369 1.00 28.17 152 GLU A CA 1
ATOM 1228 C C . GLU A 1 152 ? 2.681 -25.772 16.914 1.00 28.17 152 GLU A C 1
ATOM 1230 O O . GLU A 1 152 ? 1.858 -25.742 17.832 1.00 28.17 152 GLU A O 1
ATOM 1235 N N . ASN A 1 153 ? 3.109 -26.851 16.244 1.00 31.89 153 ASN A N 1
ATOM 1236 C CA . ASN A 1 153 ? 3.203 -28.284 16.577 1.00 31.89 153 ASN A CA 1
ATOM 1237 C C . ASN A 1 153 ? 2.453 -28.830 17.804 1.00 31.89 153 ASN A C 1
ATOM 1239 O O . ASN A 1 153 ? 2.851 -28.515 18.948 1.00 31.89 153 ASN A O 1
#